Protein AF-A0AB35Y390-F1 (afdb_monomer_lite)

Organism: NCBI:txid3030638

Secondary structure (DSSP, 8-state):
-HHHHHHHHHHHHHHHHHHHHHHHHHHHHHHHHHHHHHHHHHHHHTTSS-HHHHHHHHHHHHHHHHHHHHHHHHHHHHHHHT-

Structure (mmCIF, N/CA/C/O backbone):
data_AF-A0AB35Y390-F1
#
_entry.id   AF-A0AB35Y390-F1
#
loop_
_atom_site.group_PDB
_atom_site.id
_atom_site.type_symbol
_atom_site.label_atom_id
_atom_site.label_alt_id
_atom_site.label_comp_id
_atom_site.label_asym_id
_atom_site.label_entity_id
_atom_site.label_seq_id
_atom_site.pdbx_PDB_ins_code
_atom_site.Cartn_x
_atom_site.Cartn_y
_atom_site.Cartn_z
_atom_site.occupancy
_atom_site.B_iso_or_equiv
_atom_site.auth_seq_id
_atom_site.auth_comp_id
_atom_site.auth_asym_id
_atom_site.auth_atom_id
_atom_site.pdbx_PDB_model_num
ATOM 1 N N . MET A 1 1 ? 27.921 -8.375 -35.915 1.00 62.25 1 MET A N 1
ATOM 2 C CA . MET A 1 1 ? 26.661 -7.600 -36.020 1.00 62.25 1 MET A CA 1
ATOM 3 C C . MET A 1 1 ? 25.414 -8.401 -35.623 1.00 62.25 1 MET A C 1
ATOM 5 O O . MET A 1 1 ? 24.845 -8.079 -34.590 1.00 62.25 1 MET A O 1
ATOM 9 N N . LYS A 1 2 ? 25.020 -9.483 -36.324 1.00 70.94 2 LYS A N 1
ATOM 10 C CA . LYS A 1 2 ? 23.776 -10.246 -36.021 1.00 70.94 2 LYS A CA 1
ATOM 11 C C . LYS A 1 2 ? 23.648 -10.773 -34.574 1.00 70.94 2 LYS A C 1
ATOM 13 O O . LYS A 1 2 ? 22.572 -10.697 -33.995 1.00 70.94 2 LYS A O 1
ATOM 18 N N . LYS A 1 3 ? 24.740 -11.258 -33.964 1.00 75.00 3 LYS A N 1
ATOM 19 C CA . LYS A 1 3 ? 24.735 -11.787 -32.581 1.00 75.00 3 LYS A CA 1
ATOM 20 C C . LYS A 1 3 ? 24.501 -10.701 -31.519 1.00 75.00 3 LYS A C 1
ATOM 22 O O . LYS A 1 3 ? 23.785 -10.940 -30.556 1.00 75.00 3 LYS A O 1
ATOM 27 N N . ILE A 1 4 ? 25.071 -9.512 -31.731 1.00 77.69 4 ILE A N 1
ATOM 28 C CA . ILE A 1 4 ? 24.940 -8.362 -30.821 1.00 77.69 4 ILE A CA 1
ATOM 29 C C . ILE A 1 4 ? 23.505 -7.829 -30.859 1.00 77.69 4 ILE A C 1
ATOM 31 O O . ILE A 1 4 ? 22.895 -7.654 -29.811 1.00 77.69 4 ILE A O 1
ATOM 35 N N . ALA A 1 5 ? 22.931 -7.677 -32.056 1.00 75.38 5 ALA A N 1
ATOM 36 C CA . ALA A 1 5 ? 21.549 -7.230 -32.223 1.00 75.38 5 ALA A CA 1
ATOM 37 C C . ALA A 1 5 ? 20.540 -8.184 -31.555 1.00 75.38 5 ALA A C 1
ATOM 39 O O . ALA A 1 5 ? 19.634 -7.737 -30.857 1.00 75.38 5 ALA A O 1
ATOM 40 N N . ASN A 1 6 ? 20.737 -9.500 -31.699 1.00 80.81 6 ASN A N 1
ATOM 41 C CA . ASN A 1 6 ? 19.865 -10.490 -31.067 1.00 80.81 6 ASN A CA 1
ATOM 42 C C . ASN A 1 6 ? 19.970 -10.456 -29.530 1.00 80.81 6 ASN A C 1
ATOM 44 O O . ASN A 1 6 ? 18.964 -10.525 -28.830 1.00 80.81 6 ASN A O 1
ATOM 48 N N . GLN A 1 7 ? 21.182 -10.292 -28.990 1.00 79.56 7 GLN A N 1
ATOM 49 C CA . GLN A 1 7 ? 21.392 -10.183 -27.545 1.00 79.56 7 GLN A CA 1
ATOM 50 C C . GLN A 1 7 ? 20.798 -8.891 -26.960 1.00 79.56 7 GLN A C 1
ATOM 52 O O . GLN A 1 7 ? 20.220 -8.933 -25.875 1.00 79.56 7 GLN A O 1
ATOM 57 N N . MET A 1 8 ? 20.891 -7.766 -27.678 1.00 78.75 8 MET A N 1
ATOM 58 C CA . MET A 1 8 ? 20.237 -6.512 -27.285 1.00 78.75 8 MET A CA 1
ATOM 59 C C . MET A 1 8 ? 18.711 -6.652 -27.283 1.00 78.75 8 MET A C 1
ATOM 61 O O . MET A 1 8 ? 18.072 -6.273 -26.307 1.00 78.75 8 MET A O 1
ATOM 65 N N . HIS A 1 9 ? 18.129 -7.267 -28.317 1.00 73.94 9 HIS A N 1
ATOM 66 C CA . HIS A 1 9 ? 16.684 -7.495 -28.389 1.00 73.94 9 HIS A CA 1
ATOM 67 C C . HIS A 1 9 ? 16.170 -8.378 -27.238 1.00 73.94 9 HIS A C 1
ATOM 69 O O . HIS A 1 9 ? 15.144 -8.074 -26.627 1.00 73.94 9 HIS A O 1
ATOM 75 N N . LEU A 1 10 ? 16.902 -9.447 -26.897 1.00 79.81 10 LEU A N 1
ATOM 76 C CA . LEU A 1 10 ? 16.557 -10.317 -25.769 1.00 79.81 10 LEU A CA 1
ATOM 77 C C . LEU A 1 10 ? 16.583 -9.567 -24.432 1.00 79.81 10 LEU A C 1
ATOM 79 O O . LEU A 1 10 ? 15.639 -9.706 -23.654 1.00 79.81 10 LEU A O 1
ATOM 83 N N . ARG A 1 11 ? 17.602 -8.731 -24.187 1.00 77.25 11 ARG A N 1
ATOM 84 C CA . ARG A 1 11 ? 17.683 -7.899 -22.972 1.00 77.25 11 ARG A CA 1
ATOM 85 C C . ARG A 1 11 ? 16.493 -6.950 -22.853 1.00 77.25 11 ARG A C 1
ATOM 87 O O . ARG A 1 11 ? 15.754 -7.049 -21.885 1.00 77.25 11 ARG A O 1
ATOM 94 N N . VAL A 1 12 ? 16.208 -6.170 -23.897 1.00 77.31 12 VAL A N 1
ATOM 95 C CA . VAL A 1 12 ? 15.063 -5.239 -23.916 1.00 77.31 12 VAL A CA 1
ATOM 96 C C . VAL A 1 12 ? 13.729 -5.968 -23.704 1.00 77.31 12 VAL A C 1
ATOM 98 O O . VAL A 1 12 ? 12.828 -5.472 -23.033 1.00 77.31 12 VAL A O 1
ATOM 101 N N . SER A 1 13 ? 13.563 -7.175 -24.255 1.00 74.88 13 SER A N 1
ATOM 102 C CA . SER A 1 13 ? 12.350 -7.971 -24.021 1.00 74.88 13 SER A CA 1
ATOM 103 C C . SER A 1 13 ? 12.224 -8.468 -22.573 1.00 74.88 13 SER A C 1
ATOM 105 O O . SER A 1 13 ? 11.126 -8.446 -22.014 1.00 74.88 13 SER A O 1
ATOM 107 N N . SER A 1 14 ? 13.341 -8.865 -21.956 1.00 82.44 14 SER A N 1
ATOM 108 C CA . SER A 1 14 ? 13.406 -9.295 -20.557 1.00 82.44 14 SER A CA 1
ATOM 109 C C . SER A 1 14 ? 13.127 -8.137 -19.600 1.00 82.44 14 SER A C 1
ATOM 111 O O . SER A 1 14 ? 12.327 -8.292 -18.677 1.00 82.44 14 SER A O 1
ATOM 113 N N . ASP A 1 15 ? 13.716 -6.970 -19.859 1.00 84.62 15 ASP A N 1
ATOM 114 C CA . ASP A 1 15 ? 13.568 -5.774 -19.026 1.00 84.62 15 ASP A CA 1
ATOM 115 C C . ASP A 1 15 ? 12.118 -5.273 -19.045 1.00 84.62 15 ASP A C 1
ATOM 117 O O . ASP A 1 15 ? 11.534 -5.017 -17.990 1.00 84.62 15 ASP A O 1
ATOM 121 N N . ARG A 1 16 ? 11.467 -5.272 -20.217 1.00 84.25 16 ARG A N 1
ATOM 122 C CA . ARG A 1 16 ? 10.030 -4.962 -20.338 1.00 84.25 16 ARG A CA 1
ATOM 123 C C . ARG A 1 16 ? 9.139 -5.974 -19.625 1.00 84.25 16 ARG A C 1
ATOM 125 O O . ARG A 1 16 ? 8.121 -5.608 -19.037 1.00 84.25 16 ARG A O 1
ATOM 132 N N . ALA A 1 17 ? 9.489 -7.259 -19.680 1.00 88.94 17 ALA A N 1
ATOM 133 C CA . ALA A 1 17 ? 8.742 -8.290 -18.967 1.00 88.94 17 ALA A CA 1
ATOM 134 C C . ALA A 1 17 ? 8.868 -8.125 -17.445 1.00 88.94 17 ALA A C 1
ATOM 136 O O . ALA A 1 17 ? 7.888 -8.348 -16.734 1.00 88.94 17 ALA A O 1
ATOM 137 N N . GLN A 1 18 ? 10.042 -7.717 -16.955 1.00 89.56 18 GLN A N 1
ATOM 138 C CA . GLN A 1 18 ? 10.263 -7.404 -15.546 1.00 89.56 18 GLN A CA 1
ATOM 139 C C . GLN A 1 18 ? 9.445 -6.182 -15.112 1.00 89.56 18 GLN A C 1
A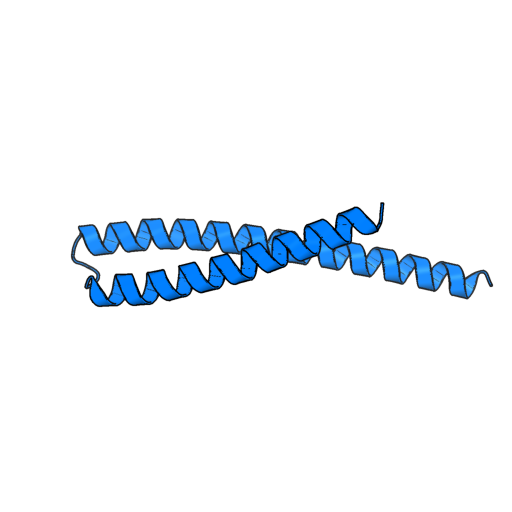TOM 141 O O . GLN A 1 18 ? 8.654 -6.306 -14.182 1.00 89.56 18 GLN A O 1
ATOM 146 N N . HIS A 1 19 ? 9.501 -5.075 -15.861 1.00 89.88 19 HIS A N 1
ATOM 147 C CA . HIS A 1 19 ? 8.706 -3.871 -15.577 1.00 89.88 19 HIS A CA 1
ATOM 148 C C . HIS A 1 19 ? 7.206 -4.166 -15.473 1.00 89.88 19 HIS A C 1
ATOM 150 O O . HIS A 1 19 ? 6.542 -3.742 -14.530 1.00 89.88 19 HIS A O 1
ATOM 156 N N . LYS A 1 20 ? 6.654 -4.958 -16.402 1.00 91.00 20 LYS A N 1
ATOM 157 C CA . LYS A 1 20 ? 5.236 -5.354 -16.353 1.00 91.00 20 LYS A CA 1
ATOM 158 C C . LYS A 1 20 ? 4.890 -6.173 -15.107 1.00 91.00 20 LYS A C 1
ATOM 160 O O . LYS A 1 20 ? 3.789 -6.025 -14.574 1.00 91.00 20 LYS A O 1
ATOM 165 N N . ARG A 1 21 ? 5.794 -7.051 -14.654 1.00 94.00 21 ARG A N 1
ATOM 166 C CA . ARG A 1 21 ? 5.599 -7.829 -13.421 1.00 94.00 21 ARG A CA 1
ATOM 167 C C . ARG A 1 21 ? 5.622 -6.924 -12.195 1.00 94.00 21 ARG A C 1
ATOM 169 O O . ARG A 1 21 ? 4.707 -7.023 -11.383 1.00 94.00 21 ARG A O 1
ATOM 176 N N . ASP A 1 22 ? 6.598 -6.028 -12.105 1.00 93.31 22 ASP A N 1
ATOM 177 C CA . ASP A 1 22 ? 6.754 -5.124 -10.962 1.00 93.31 22 ASP A CA 1
ATOM 178 C C . ASP A 1 22 ? 5.576 -4.149 -10.861 1.00 93.31 22 ASP A C 1
ATOM 180 O O . ASP A 1 22 ? 5.009 -3.973 -9.783 1.00 93.31 22 ASP A O 1
ATOM 184 N N . LEU A 1 23 ? 5.110 -3.613 -11.994 1.00 94.81 23 LEU A N 1
ATOM 185 C CA . LEU A 1 23 ? 3.902 -2.789 -12.065 1.00 94.81 23 LEU A CA 1
ATOM 186 C C . LEU A 1 23 ? 2.665 -3.544 -11.553 1.00 94.81 23 LEU A C 1
ATOM 188 O O . LEU A 1 23 ? 1.879 -3.003 -10.774 1.00 94.81 23 LEU A O 1
ATOM 192 N N . LYS A 1 24 ? 2.494 -4.810 -11.963 1.00 96.31 24 LYS A N 1
ATOM 193 C CA . LYS A 1 24 ? 1.385 -5.654 -11.493 1.00 96.31 24 LYS A CA 1
ATOM 194 C C . LYS A 1 24 ? 1.469 -5.903 -9.986 1.00 96.31 24 LYS A C 1
ATOM 196 O O . LYS A 1 24 ? 0.442 -5.855 -9.318 1.00 96.31 24 LYS A O 1
ATOM 201 N N . GLN A 1 25 ? 2.664 -6.167 -9.461 1.00 97.44 25 GLN A N 1
ATOM 202 C CA . GLN A 1 25 ? 2.871 -6.395 -8.030 1.00 97.44 25 GLN A CA 1
ATOM 203 C C . GLN A 1 25 ? 2.573 -5.142 -7.204 1.00 97.44 25 GLN A C 1
ATOM 205 O O . GLN A 1 25 ? 1.873 -5.250 -6.204 1.00 97.44 25 GLN A O 1
ATOM 210 N N . CYS A 1 26 ? 3.015 -3.960 -7.646 1.00 97.81 26 CYS A N 1
ATOM 211 C CA . CYS A 1 26 ? 2.707 -2.707 -6.949 1.00 97.81 26 CYS A CA 1
ATOM 212 C C . CYS A 1 26 ? 1.192 -2.468 -6.885 1.00 97.81 26 CYS A C 1
ATOM 214 O O . CYS A 1 26 ? 0.655 -2.194 -5.816 1.00 97.81 26 CYS A O 1
ATOM 216 N N . LYS A 1 27 ? 0.480 -2.657 -8.006 1.00 97.31 27 LYS A N 1
ATOM 217 C CA . LYS A 1 27 ? -0.986 -2.512 -8.056 1.00 97.31 27 LYS A CA 1
ATOM 218 C C . LYS A 1 27 ? -1.706 -3.522 -7.161 1.00 97.31 27 LYS A C 1
ATOM 220 O O . LYS A 1 27 ? -2.654 -3.156 -6.476 1.00 97.31 27 LYS A O 1
ATOM 225 N N . ALA A 1 28 ? -1.249 -4.776 -7.145 1.00 98.31 28 ALA A N 1
ATOM 226 C CA . ALA A 1 28 ? -1.802 -5.799 -6.260 1.00 98.31 28 ALA A CA 1
ATOM 227 C C . ALA A 1 28 ? -1.591 -5.440 -4.784 1.00 98.31 28 ALA A C 1
ATOM 229 O O . ALA A 1 28 ? -2.520 -5.546 -3.992 1.00 98.31 28 ALA A O 1
ATOM 230 N N . ARG A 1 29 ? -0.402 -4.940 -4.431 1.00 98.25 29 ARG A N 1
ATOM 231 C CA . ARG A 1 29 ? -0.088 -4.542 -3.060 1.00 98.25 29 ARG A CA 1
ATOM 232 C C . ARG A 1 29 ? -0.934 -3.362 -2.580 1.00 98.25 29 ARG A C 1
ATOM 234 O O . ARG A 1 29 ? -1.392 -3.383 -1.446 1.00 98.25 29 ARG A O 1
ATOM 241 N N . ILE A 1 30 ? -1.194 -2.373 -3.438 1.00 98.25 30 ILE A N 1
ATOM 242 C CA . ILE A 1 30 ? -2.118 -1.274 -3.113 1.00 98.25 30 ILE A CA 1
ATOM 243 C C . ILE A 1 30 ? -3.519 -1.817 -2.808 1.00 98.25 30 ILE A C 1
ATOM 245 O O . ILE A 1 30 ? -4.102 -1.430 -1.802 1.00 98.25 30 ILE A O 1
ATOM 249 N N . ALA A 1 31 ? -4.030 -2.751 -3.617 1.00 98.19 31 ALA A N 1
ATOM 250 C CA . ALA A 1 31 ? -5.335 -3.367 -3.369 1.00 98.19 31 ALA A CA 1
ATOM 251 C C . ALA A 1 31 ? -5.370 -4.167 -2.051 1.00 98.19 31 ALA A C 1
ATOM 253 O O . ALA A 1 31 ? -6.341 -4.084 -1.308 1.00 98.19 31 ALA A O 1
ATOM 254 N N . GLU A 1 32 ? -4.296 -4.889 -1.717 1.00 98.50 32 GLU A N 1
ATOM 255 C CA . GLU A 1 32 ? -4.179 -5.556 -0.413 1.00 98.50 32 GLU A CA 1
ATOM 256 C C . GLU A 1 32 ? -4.210 -4.561 0.754 1.00 98.50 32 GLU A C 1
ATOM 258 O O . GLU A 1 32 ? -4.774 -4.866 1.804 1.00 98.50 32 GLU A O 1
ATOM 263 N N . ILE A 1 33 ? -3.596 -3.384 0.595 1.00 98.38 33 ILE A N 1
ATOM 264 C CA . ILE A 1 33 ? -3.614 -2.334 1.618 1.00 98.38 33 ILE A CA 1
ATOM 265 C C . ILE A 1 33 ? -5.040 -1.803 1.832 1.00 98.38 33 ILE A C 1
ATOM 267 O O . ILE A 1 33 ? -5.450 -1.647 2.980 1.00 98.38 33 ILE A O 1
ATOM 271 N N . GLU A 1 34 ? -5.828 -1.618 0.770 1.00 97.75 34 GLU A N 1
ATOM 272 C CA . GLU A 1 34 ? -7.249 -1.239 0.881 1.00 97.75 34 GLU A CA 1
ATOM 273 C C . GLU A 1 34 ? -8.067 -2.278 1.669 1.00 97.75 34 GLU A C 1
ATOM 275 O O . GLU A 1 34 ? -8.839 -1.937 2.570 1.00 97.75 34 GLU A O 1
ATOM 280 N N . ASP A 1 35 ? -7.844 -3.569 1.404 1.00 98.19 35 ASP A N 1
ATOM 281 C CA . ASP A 1 35 ? -8.493 -4.650 2.156 1.00 98.19 35 ASP A CA 1
ATOM 282 C C . ASP A 1 35 ? -8.074 -4.659 3.637 1.00 98.19 35 ASP A C 1
ATOM 284 O O . ASP A 1 35 ? -8.865 -5.004 4.523 1.00 98.19 35 ASP A O 1
ATOM 288 N N . LEU A 1 36 ? -6.816 -4.309 3.928 1.00 97.94 36 LEU A N 1
ATOM 289 C CA . LEU A 1 36 ? -6.312 -4.186 5.296 1.00 97.94 36 LEU A CA 1
ATOM 290 C C . LEU A 1 36 ? -6.938 -2.988 6.013 1.00 97.94 36 LEU A C 1
ATOM 292 O O . LEU A 1 36 ? -7.292 -3.116 7.185 1.00 97.94 36 LEU A O 1
ATOM 296 N N . TYR A 1 37 ? -7.152 -1.870 5.319 1.00 97.19 37 TYR A N 1
ATOM 297 C CA . TYR A 1 37 ? -7.867 -0.718 5.861 1.00 97.19 37 TYR A CA 1
ATOM 298 C C . TYR A 1 37 ? -9.294 -1.058 6.267 1.00 97.19 37 TYR A C 1
ATOM 300 O O . TYR A 1 37 ? -9.696 -0.757 7.392 1.00 97.19 37 TYR A O 1
ATOM 308 N N . ALA A 1 38 ? -10.043 -1.736 5.395 1.00 97.50 38 ALA A N 1
ATOM 309 C CA . ALA A 1 38 ? -11.408 -2.154 5.701 1.00 97.50 38 ALA A CA 1
ATOM 310 C C . ALA A 1 38 ? -11.474 -2.988 6.996 1.00 97.50 38 ALA A C 1
ATOM 312 O O . ALA A 1 38 ? -12.304 -2.721 7.867 1.00 97.50 38 ALA A O 1
ATOM 313 N N . LYS A 1 39 ? -10.542 -3.936 7.168 1.00 97.44 39 LYS A N 1
ATOM 314 C CA . LYS A 1 39 ? -10.434 -4.763 8.385 1.00 97.44 39 LYS A CA 1
ATOM 315 C C . LYS A 1 39 ? -10.048 -3.946 9.615 1.00 97.44 39 LYS A C 1
ATOM 317 O O . LYS A 1 39 ? -10.629 -4.130 10.679 1.00 97.44 39 LYS A O 1
ATOM 322 N N . LEU A 1 40 ? -9.094 -3.025 9.476 1.00 96.56 40 LEU A N 1
ATOM 323 C CA . LEU A 1 40 ? -8.677 -2.147 10.568 1.00 96.56 40 LEU A CA 1
ATOM 324 C C . LEU A 1 40 ? -9.840 -1.288 11.083 1.00 96.56 40 LEU A C 1
ATOM 326 O O . LEU A 1 40 ? -10.026 -1.186 12.295 1.00 96.56 40 LEU A O 1
ATOM 330 N N . TYR A 1 41 ? -10.643 -0.710 10.185 1.00 9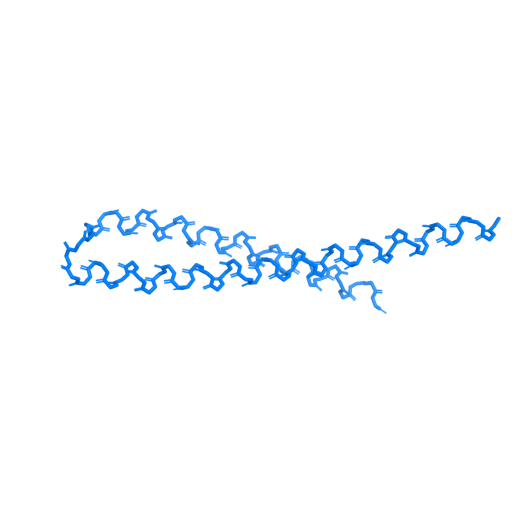6.62 41 TYR A N 1
ATOM 331 C CA . TYR A 1 41 ? -11.838 0.046 10.568 1.00 96.62 41 TYR A CA 1
ATOM 332 C C . TYR A 1 41 ? -12.884 -0.833 11.259 1.00 96.62 41 TYR A C 1
ATOM 334 O O . TYR A 1 41 ? -13.473 -0.417 12.260 1.00 96.62 41 TYR A O 1
ATOM 342 N N . GLU A 1 42 ? -13.094 -2.056 10.769 1.00 97.69 42 GLU A N 1
ATOM 343 C CA . GLU A 1 42 ? -13.994 -3.025 11.394 1.00 97.69 42 GLU A CA 1
ATOM 344 C C . GLU A 1 42 ? -13.556 -3.345 12.834 1.00 97.69 42 GLU A C 1
ATOM 346 O O . GLU A 1 42 ? -14.365 -3.247 13.761 1.00 97.69 42 GLU A O 1
ATOM 351 N N . ASP A 1 43 ? -12.275 -3.641 13.049 1.00 97.44 43 ASP A N 1
ATOM 352 C CA . ASP A 1 43 ? -11.729 -3.965 14.370 1.00 97.44 43 ASP A CA 1
ATOM 353 C C . ASP A 1 43 ? -11.795 -2.783 15.349 1.00 97.44 43 ASP A C 1
ATOM 355 O O . ASP A 1 43 ? -12.118 -2.977 16.526 1.00 97.44 43 ASP A O 1
ATOM 359 N N . VAL A 1 44 ? -11.543 -1.555 14.879 1.00 96.81 44 VAL A N 1
ATOM 360 C CA . VAL A 1 44 ? -11.719 -0.338 15.693 1.00 96.81 44 VAL A CA 1
ATOM 361 C C . VAL A 1 44 ? -13.183 -0.149 16.073 1.00 96.81 44 VAL A C 1
ATOM 363 O O . VAL A 1 44 ? -13.480 0.075 17.245 1.00 96.81 44 VAL A O 1
ATOM 366 N N . SER A 1 45 ? -14.110 -0.301 15.121 1.00 96.44 45 SER A N 1
ATOM 367 C CA . SER A 1 45 ? -15.549 -0.133 15.376 1.00 96.44 45 SER A CA 1
ATOM 368 C C . SER A 1 45 ? -16.099 -1.139 16.397 1.00 96.44 45 SER A C 1
ATOM 370 O O . SER A 1 45 ? -17.010 -0.819 17.159 1.00 96.44 45 SER A O 1
ATOM 372 N N . LYS A 1 46 ? -15.510 -2.341 16.457 1.00 97.62 46 LYS A N 1
ATOM 373 C CA . LYS A 1 46 ? -15.837 -3.394 17.431 1.00 97.62 46 LYS A CA 1
ATOM 374 C C . LYS A 1 46 ? -15.104 -3.238 18.769 1.00 97.62 46 LYS A C 1
ATOM 376 O O . LYS A 1 46 ? -15.320 -4.044 19.671 1.00 97.62 46 LYS A O 1
ATOM 381 N N . GLY A 1 47 ? -14.214 -2.252 18.900 1.00 96.38 47 GLY A N 1
ATOM 382 C CA . GLY A 1 47 ? -13.367 -2.061 20.081 1.00 96.38 47 GLY A CA 1
ATOM 383 C C . GLY A 1 47 ? -12.292 -3.139 20.264 1.00 96.38 47 GLY A C 1
ATOM 384 O O . GLY A 1 47 ? -11.718 -3.253 21.346 1.00 96.38 47 GLY A O 1
ATOM 385 N N . LEU A 1 48 ? -12.010 -3.933 19.227 1.00 97.31 48 LEU A N 1
ATOM 386 C CA . LEU A 1 48 ? -10.991 -4.990 19.241 1.00 97.31 48 LEU A CA 1
ATOM 387 C C . LEU A 1 48 ? -9.579 -4.428 19.046 1.00 97.31 48 LEU A C 1
ATOM 389 O O . LEU A 1 48 ? -8.596 -5.055 19.448 1.00 97.31 48 LEU A O 1
ATOM 393 N N . LEU A 1 49 ? -9.476 -3.230 18.465 1.00 96.56 49 LEU A N 1
ATOM 394 C CA . LEU A 1 49 ? -8.221 -2.526 18.248 1.00 96.56 49 LEU A CA 1
ATOM 395 C C . LEU A 1 49 ? -8.264 -1.129 18.887 1.00 96.56 49 LEU A C 1
ATOM 397 O O . LEU A 1 49 ? -9.147 -0.336 18.562 1.00 96.56 49 LEU A O 1
ATOM 401 N N . PRO A 1 50 ? -7.297 -0.774 19.757 1.00 97.06 50 PRO A N 1
ATOM 402 C CA . PRO A 1 50 ? -7.184 0.589 20.263 1.00 97.06 50 PRO A CA 1
ATOM 403 C C . PRO A 1 50 ? -6.917 1.583 19.131 1.00 97.06 50 PRO A C 1
ATOM 405 O O . PRO A 1 50 ? -6.031 1.355 18.305 1.00 97.06 50 PRO A O 1
ATOM 408 N N . GLU A 1 51 ? -7.581 2.736 19.162 1.00 95.12 51 GLU A N 1
ATOM 409 C CA . GLU A 1 51 ? -7.470 3.774 18.127 1.00 95.12 51 GLU A CA 1
ATOM 410 C C . GLU A 1 51 ? -6.025 4.243 17.890 1.00 95.12 51 GLU A C 1
ATOM 412 O O . GLU A 1 51 ? -5.581 4.387 16.755 1.00 95.12 51 GLU A O 1
ATOM 417 N N . LYS A 1 52 ? -5.212 4.347 18.951 1.00 96.75 52 LYS A N 1
ATOM 418 C CA . LYS A 1 52 ? -3.779 4.661 18.813 1.00 96.75 52 LYS A CA 1
ATOM 419 C C . LYS A 1 52 ? -3.022 3.635 17.955 1.00 96.75 52 LYS A C 1
ATOM 421 O O . LYS A 1 52 ? -2.076 3.994 17.257 1.00 96.75 52 LYS A O 1
ATOM 426 N N . ARG A 1 53 ? -3.388 2.350 18.035 1.00 96.56 53 ARG A N 1
ATOM 427 C CA . ARG A 1 53 ? -2.768 1.297 17.216 1.00 96.56 53 ARG A CA 1
ATOM 428 C C . ARG A 1 53 ? -3.283 1.323 15.784 1.00 96.56 53 ARG A C 1
ATOM 430 O O . ARG A 1 53 ? -2.483 1.082 14.888 1.00 96.56 53 ARG A O 1
ATOM 437 N N . PHE A 1 54 ? -4.561 1.643 15.587 1.00 97.25 54 PHE A N 1
ATOM 438 C CA . PHE A 1 54 ? -5.115 1.903 14.262 1.00 97.25 54 PHE A CA 1
ATOM 439 C C . PHE A 1 54 ? -4.342 3.013 13.556 1.00 97.25 54 PHE A C 1
ATOM 441 O O . PHE A 1 54 ? -3.790 2.753 12.496 1.00 97.25 54 PHE A O 1
ATOM 448 N N . GLN A 1 55 ? -4.198 4.186 14.185 1.00 97.31 55 GLN A N 1
ATOM 449 C CA . GLN A 1 55 ? -3.507 5.324 13.572 1.00 97.31 55 GLN A CA 1
ATOM 450 C C . GLN A 1 55 ? -2.073 4.964 13.174 1.00 97.31 55 GLN A C 1
ATOM 452 O O . GLN A 1 55 ? -1.650 5.222 12.058 1.00 97.31 55 GLN A O 1
ATOM 457 N N . MET A 1 56 ? -1.342 4.269 14.051 1.00 97.94 56 MET A N 1
ATOM 458 C CA . MET 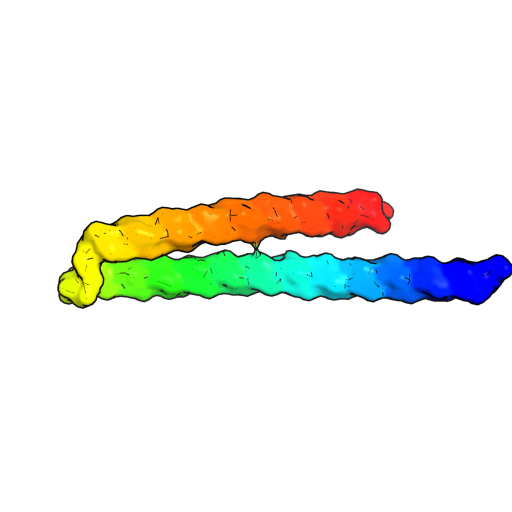A 1 56 ? 0.020 3.825 13.745 1.00 97.94 56 MET A CA 1
ATOM 459 C C . MET A 1 56 ? 0.087 2.864 12.542 1.00 97.94 56 MET A C 1
ATOM 461 O O . MET A 1 56 ? 1.082 2.871 11.818 1.00 97.94 56 MET A O 1
ATOM 465 N N . LEU A 1 57 ? -0.900 1.979 12.368 1.00 97.94 57 LEU A N 1
ATOM 466 C CA . LEU A 1 57 ? -0.947 1.057 11.228 1.00 97.94 57 LEU A CA 1
ATOM 467 C C . LEU A 1 57 ? -1.400 1.772 9.951 1.00 97.94 57 LEU A C 1
ATOM 469 O O . LEU A 1 57 ? -0.788 1.546 8.912 1.00 97.94 57 LEU A O 1
ATOM 473 N N . ALA A 1 58 ? -2.386 2.663 10.056 1.00 97.31 58 ALA A N 1
ATOM 474 C CA . ALA A 1 58 ? -2.826 3.536 8.976 1.00 97.31 58 ALA A CA 1
ATOM 475 C C . ALA A 1 58 ? -1.655 4.370 8.433 1.00 97.31 58 ALA A C 1
ATOM 477 O O . ALA A 1 58 ? -1.286 4.222 7.278 1.00 97.31 58 ALA A O 1
ATOM 478 N N . ASP A 1 59 ? -0.928 5.093 9.290 1.00 98.25 59 ASP A N 1
ATOM 479 C CA . ASP A 1 59 ? 0.214 5.917 8.865 1.00 98.25 59 ASP A CA 1
ATOM 480 C C . ASP A 1 59 ? 1.281 5.112 8.090 1.00 98.25 59 ASP A C 1
ATOM 482 O O . ASP A 1 59 ? 1.949 5.624 7.187 1.00 98.25 59 ASP A O 1
ATOM 486 N N . ARG A 1 60 ? 1.473 3.831 8.440 1.00 98.12 60 ARG A N 1
ATOM 487 C CA . ARG A 1 60 ? 2.401 2.937 7.727 1.00 98.12 60 ARG A CA 1
ATOM 488 C C . ARG A 1 60 ? 1.872 2.551 6.353 1.00 98.12 60 ARG A C 1
ATOM 490 O O . ARG A 1 60 ? 2.654 2.524 5.407 1.00 98.12 60 ARG A O 1
ATOM 497 N N . TYR A 1 61 ? 0.587 2.230 6.265 1.00 98.31 61 TYR A N 1
ATOM 498 C CA . TYR A 1 61 ? -0.062 1.865 5.014 1.00 98.31 61 TYR A CA 1
ATOM 499 C C . TYR A 1 61 ? -0.190 3.052 4.062 1.00 98.31 61 TYR A C 1
ATOM 501 O O . TYR A 1 61 ? 0.105 2.884 2.883 1.00 98.31 61 TYR A O 1
ATOM 509 N N . ASP A 1 62 ? -0.490 4.249 4.569 1.00 98.19 62 ASP A N 1
ATOM 510 C CA . ASP A 1 62 ? -0.483 5.490 3.786 1.00 98.19 62 ASP A CA 1
ATOM 511 C C . ASP A 1 62 ? 0.894 5.751 3.176 1.00 98.19 62 ASP A C 1
ATOM 513 O O . ASP A 1 62 ? 1.025 6.031 1.982 1.00 98.19 62 ASP A O 1
ATOM 517 N N . LYS A 1 63 ? 1.951 5.601 3.983 1.00 98.50 63 LYS A N 1
ATOM 518 C CA . LYS A 1 63 ? 3.321 5.752 3.497 1.00 98.50 63 LYS A CA 1
ATOM 519 C C . LYS A 1 63 ? 3.666 4.710 2.430 1.00 98.50 63 LYS A C 1
ATOM 521 O O . LYS A 1 63 ? 4.226 5.065 1.396 1.00 98.50 63 LYS A O 1
ATOM 526 N N . GLU A 1 64 ? 3.336 3.440 2.667 1.00 98.25 64 GLU A N 1
ATOM 527 C CA . GLU A 1 64 ? 3.587 2.363 1.702 1.00 98.25 64 GLU A CA 1
ATOM 528 C C . GLU A 1 64 ? 2.818 2.599 0.389 1.00 98.25 64 GLU A C 1
ATOM 530 O O . GLU A 1 64 ? 3.391 2.464 -0.692 1.00 98.25 64 GLU A O 1
ATOM 535 N N . GLN A 1 65 ? 1.549 3.013 0.453 1.00 98.31 65 GLN A N 1
ATOM 536 C CA . GLN A 1 65 ? 0.761 3.357 -0.733 1.00 98.31 65 GLN A CA 1
ATOM 537 C C . GLN A 1 65 ? 1.349 4.530 -1.514 1.00 98.31 65 GLN A C 1
ATOM 539 O O . GLN A 1 65 ? 1.381 4.465 -2.745 1.00 98.31 65 GLN A O 1
ATOM 544 N N . ALA A 1 66 ? 1.827 5.577 -0.836 1.00 98.25 66 ALA A N 1
ATOM 545 C CA . ALA A 1 66 ? 2.461 6.715 -1.496 1.00 98.25 66 ALA A CA 1
ATOM 546 C C . ALA A 1 66 ? 3.713 6.278 -2.276 1.00 98.25 66 ALA A C 1
ATOM 548 O O . ALA A 1 66 ? 3.817 6.540 -3.474 1.00 98.25 66 ALA A O 1
ATOM 549 N N . GLU A 1 67 ? 4.606 5.517 -1.635 1.00 98.12 67 GLU A N 1
ATOM 550 C CA . GLU A 1 67 ? 5.822 4.987 -2.268 1.00 98.12 67 GLU A CA 1
ATOM 551 C C . GLU A 1 67 ? 5.497 4.069 -3.464 1.00 98.12 67 GLU A C 1
ATOM 553 O O . GLU A 1 67 ? 6.128 4.149 -4.522 1.00 98.12 67 GLU A O 1
ATOM 558 N N . LEU A 1 68 ? 4.485 3.204 -3.333 1.00 98.12 68 LEU A N 1
ATOM 559 C CA . LEU A 1 68 ? 4.041 2.327 -4.421 1.00 98.12 68 LEU A CA 1
ATOM 560 C C . LEU A 1 68 ? 3.408 3.104 -5.577 1.00 98.12 68 LEU A C 1
ATOM 562 O O . LEU A 1 68 ? 3.604 2.732 -6.734 1.00 98.12 68 LEU A O 1
ATOM 566 N N . THR A 1 69 ? 2.669 4.172 -5.282 1.00 97.44 69 THR A N 1
ATOM 567 C CA . THR A 1 69 ? 2.038 5.027 -6.293 1.00 97.44 69 THR A CA 1
ATOM 568 C C . THR A 1 69 ? 3.096 5.759 -7.111 1.00 97.44 69 THR A C 1
ATOM 570 O O . THR A 1 69 ? 3.070 5.676 -8.338 1.00 97.44 69 THR A O 1
ATOM 573 N N . GLU A 1 70 ? 4.093 6.366 -6.461 1.00 97.06 70 GLU A N 1
ATOM 574 C CA . GLU A 1 70 ? 5.229 6.995 -7.152 1.00 97.06 70 GLU A CA 1
ATOM 575 C C . GLU A 1 70 ? 5.965 5.993 -8.056 1.00 97.06 70 GLU A C 1
ATOM 577 O O . GLU A 1 70 ? 6.280 6.281 -9.214 1.00 97.06 70 GLU A O 1
ATOM 582 N N . LYS A 1 71 ? 6.181 4.770 -7.558 1.00 95.25 71 LYS A N 1
ATOM 583 C CA . LYS A 1 71 ? 6.830 3.695 -8.316 1.00 95.25 71 LYS A CA 1
ATOM 584 C C . LYS A 1 71 ? 6.010 3.250 -9.532 1.00 95.25 71 LYS A C 1
ATOM 586 O O . LYS A 1 71 ? 6.571 2.996 -10.598 1.00 95.25 71 LYS A O 1
ATOM 591 N N . ILE A 1 72 ? 4.685 3.173 -9.401 1.00 95.69 72 ILE A N 1
ATOM 592 C CA . ILE A 1 72 ? 3.769 2.892 -10.517 1.00 95.69 72 ILE A CA 1
ATOM 593 C C . ILE A 1 72 ? 3.865 3.994 -11.570 1.00 95.69 72 ILE A C 1
ATOM 595 O O . ILE A 1 72 ? 4.025 3.686 -12.750 1.00 95.69 7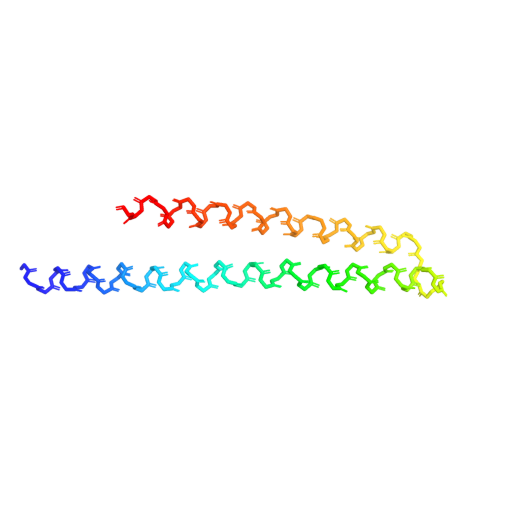2 ILE A O 1
ATOM 599 N N . GLU A 1 73 ? 3.808 5.262 -11.162 1.00 94.94 73 GLU A N 1
ATOM 600 C CA . GLU A 1 73 ? 3.913 6.396 -12.082 1.00 94.94 73 GLU A CA 1
ATOM 601 C C . GLU A 1 73 ? 5.241 6.396 -12.843 1.00 94.94 73 GLU A C 1
ATOM 603 O O . GLU A 1 73 ? 5.262 6.663 -14.051 1.00 94.94 73 GLU A O 1
ATOM 608 N N . GLN A 1 74 ? 6.338 6.061 -12.158 1.00 92.31 74 GLN A N 1
ATOM 609 C CA . GLN A 1 74 ? 7.648 5.895 -12.776 1.00 92.31 74 GLN A CA 1
ATOM 610 C C . GLN A 1 74 ? 7.622 4.788 -13.838 1.00 92.31 74 GLN A C 1
ATOM 612 O O . GLN A 1 74 ? 7.937 5.059 -14.998 1.00 92.31 74 GLN A O 1
ATOM 617 N N . TYR A 1 75 ? 7.185 3.577 -13.484 1.00 90.44 75 TYR A N 1
ATOM 618 C CA . TYR A 1 75 ? 7.134 2.451 -14.422 1.00 90.44 75 TYR A CA 1
ATOM 619 C C . TYR A 1 75 ? 6.216 2.703 -15.615 1.00 90.44 75 TYR A C 1
ATOM 621 O O . TYR A 1 75 ? 6.516 2.299 -16.739 1.00 90.44 75 TYR A O 1
ATOM 629 N N . GLU A 1 76 ? 5.091 3.381 -15.403 1.00 89.94 76 GLU A N 1
ATOM 630 C CA . GLU A 1 76 ? 4.190 3.744 -16.490 1.00 89.94 76 GLU A CA 1
ATOM 631 C C . GLU A 1 76 ? 4.787 4.823 -17.400 1.00 89.9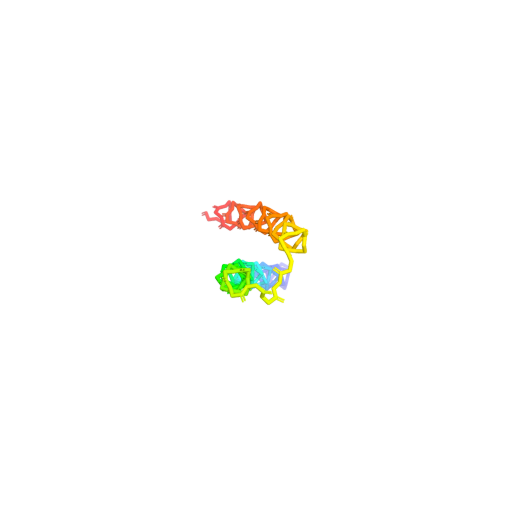4 76 GLU A C 1
ATOM 633 O O . GLU A 1 76 ? 4.543 4.811 -18.607 1.00 89.94 76 GLU A O 1
ATOM 638 N N . ARG A 1 77 ? 5.585 5.750 -16.858 1.00 89.19 77 ARG A N 1
ATOM 639 C CA . ARG A 1 77 ? 6.312 6.750 -17.652 1.00 89.19 77 ARG A CA 1
ATOM 640 C C . ARG A 1 77 ? 7.410 6.101 -18.489 1.00 89.19 77 ARG A C 1
ATOM 642 O O . ARG A 1 77 ? 7.487 6.381 -19.682 1.00 89.19 77 ARG A O 1
ATOM 649 N N . GLU A 1 78 ? 8.205 5.224 -17.886 1.00 83.38 78 GLU A N 1
ATOM 650 C CA . GLU A 1 78 ? 9.266 4.469 -18.561 1.00 83.38 78 GLU A CA 1
ATOM 651 C C . GLU A 1 78 ? 8.684 3.585 -19.672 1.00 83.38 78 GLU A C 1
ATOM 653 O O . GLU A 1 78 ? 9.127 3.659 -20.814 1.00 83.38 78 GLU A O 1
ATOM 658 N N . GLY A 1 79 ? 7.589 2.866 -19.399 1.00 78.06 79 GLY A N 1
ATOM 659 C CA . GLY A 1 79 ? 6.908 2.049 -20.406 1.00 78.06 79 GLY A CA 1
ATOM 660 C C . GLY A 1 79 ? 6.281 2.839 -21.565 1.00 78.06 79 GLY A C 1
ATOM 661 O O . GLY A 1 79 ? 6.104 2.281 -22.647 1.00 78.06 79 GLY A O 1
ATOM 662 N N . ARG A 1 80 ? 5.948 4.126 -21.372 1.00 67.44 80 ARG A N 1
ATOM 663 C CA . ARG A 1 80 ? 5.461 5.023 -22.440 1.00 67.44 80 ARG A CA 1
ATOM 664 C C . ARG A 1 80 ? 6.589 5.639 -23.267 1.00 67.44 80 ARG A C 1
ATOM 666 O O . ARG A 1 80 ? 6.372 5.908 -24.439 1.00 67.44 80 ARG A O 1
ATOM 673 N N . ALA A 1 81 ? 7.761 5.869 -22.675 1.00 60.91 81 ALA A N 1
ATOM 674 C CA . ALA A 1 81 ? 8.920 6.442 -23.367 1.00 60.91 81 ALA A CA 1
ATOM 675 C C . ALA A 1 81 ? 9.607 5.452 -24.332 1.00 60.91 81 ALA A C 1
ATOM 677 O O . ALA A 1 81 ? 10.406 5.862 -25.170 1.00 60.91 81 ALA A O 1
ATOM 678 N N . GLU A 1 82 ? 9.300 4.157 -24.215 1.00 55.44 82 GLU A N 1
ATOM 679 C CA . GLU A 1 82 ? 9.819 3.083 -25.074 1.00 55.44 82 GLU A CA 1
ATOM 680 C C . GLU A 1 82 ? 8.965 2.799 -26.331 1.00 55.44 82 GLU A C 1
ATOM 682 O O . GLU A 1 82 ? 9.309 1.898 -27.106 1.00 55.44 82 GLU A O 1
ATOM 687 N N . HIS A 1 83 ? 7.857 3.526 -26.524 1.00 44.91 83 HIS A N 1
ATOM 688 C CA . HIS A 1 83 ? 6.935 3.414 -27.663 1.00 44.91 83 HIS A CA 1
ATOM 689 C C . HIS A 1 83 ? 7.084 4.581 -28.640 1.00 44.91 83 HIS A C 1
ATOM 691 O O . HIS A 1 83 ? 6.977 4.307 -29.857 1.00 44.91 83 HIS A O 1
#

Radius of gyration: 19.6 Å; chains: 1; bounding box: 42×19×56 Å

Foldseek 3Di:
DVVVVVVVVVVV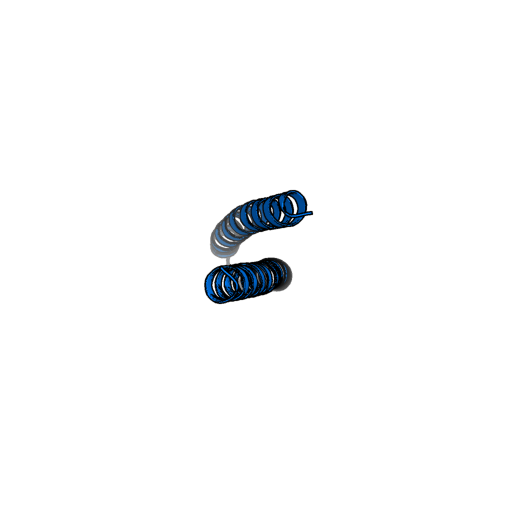VVVLVVLVVLLVVLVVVLVVLVVVLVVLVVCVVVVVDDVVVSVVSVVVSVVSNVVSVVSNVVSVVVVVVVD

pLDDT: mean 90.34, std 11.34, range [44.91, 98.5]

Sequence (83 aa):
MKKIANQMHLRVSSDRAQHKRDLKQCKARIAEIEDLYAKLYEDVSKGLLPEKRFQMLADRYDKEQAELTEKIEQYEREGRAEH

=== Feature glossary ===
A reading guide for the features in this record.

Start from the sequence.

  · This is the polypeptide sequence — one letter per residue, N-terminus first. Length ranges from a few dozen residues for small domains to over a thousand for large multi-domain proteins.

Fold it, and you get atomic coordinates and the backbone conformation that goes with them.

  · Structure coordinates are given as an mmCIF _atom_site loop: one row per atom with element, residue name, chain id, sequence number, and x/y/z position in Å. Only the four main-chain atoms per residue are included here; side chains are omitted to keep the record compact.

  · Backbone dihedral angles. Every residue except chain termini has a φ (preceding-C → N → Cα → C) and a ψ (N → Cα → C → next-N). They are reported in degrees following the IUPAC sign convention. Secondary structure is essentially a statement about which (φ, ψ) basin each residue occupies.

  · The SS8 string is DSSP's per-residue secondary-structure call. α-helix (H) means an i→i+4 H-bond ladder; β-strand (E) means the residue participates in a β-sheet; 3₁₀ (G) and π (I) are tighter and wider helices; T/S are turns/bends; '-' is loop.

  · SS3 is a coarse helix/strand/coil call (letters a/b/c) made by the P-SEA algorithm from inter-Cα distances and dihedrals. It is less detailed than DSSP but needs only Cα positions.

Summarize the fold with a handful of shape descriptors and a per-residue structural alphabet.

  · Radius of gyration (Rg) is the root-mean-square distance of Cα atoms from their centroid — a single number for overall size and compactness. A globular domain of N residues has Rg ≈ 2.2·N^0.38 Å; an extended or disordered chain has a much larger Rg. The Cα contact count is the number of residue pairs whose Cα atoms are within 8 Å and are more than four positions apart in sequence — a standard proxy for tertiary packing density. The bounding box is the smallest axis-aligned box enclosing all Cα atoms.

  · The Foldseek 3Di string encodes local tertiary geometry as a 20-letter alphabet — one character per residue — derived from the relative positions of nearby Cα atoms. Unlike the amino-acid sequence, 3Di is a direct function of the 3D structure, so two proteins with the same fold have similar 3Di strings even at low sequence identity.

  · Solvent-accessible surface area (SASA) is the area in Å² traced out by the centre of a 1.4 Å probe sphere (a water molecule) rolled over the protein's van der Waals surface (Shrake–Rupley / Lee–Richards construction). Buried residues have near-zero SASA; fully exposed residues can exceed 200 Å². The total SASA scales roughly with the number of surface residues.

Ask how reliable the model is.

  · pLDDT (predicted Local Distance Difference Test) is AlphaFold's per-residue confidence score, ranging from 0 to 100. Values above 90 indicate high confidence (typically well-packed cores); 70–90 is confident; 50–70 low confidence; below 50 usually means the region is disordered or the prediction is unreliable there. AlphaFold stores pLDDT in the mmCIF B-factor column.

  · B-factor (Debye–Waller factor) reflects atomic displacement in the crystal lattice. It is an experimental observable (units Å²), not a prediction; low values mean the atom is pinned down, high values mean it moves or is heterogeneous across the crystal.

  · Predicted Aligned Error (PAE) is an AlphaFold confidence matrix: entry (i, j) is the expected error in the position of residue j, in ångströms, when the prediction is superimposed on the true structure at residue i. Low PAE within a block of residues means that block is internally rigid and well-predicted; high PAE between two blocks means their relative placement is uncertain even if each block individually is confident.

Place it in context: what it resembles, what it is annotated as, and how it looks.

  · Nearest PDB neighbors are the top structural matches found by Foldseek when searching this structure against the entire Protein Data Bank. Each hit reports a TM-score (0 to 1; >0.5 almost always implies the same fold) and an E-value. These are *structural* homologs — they may share no detectable sequence similarity.

  · Functional annotations link the protein to curated databases. InterPro entries identify conserved domains and families by matching the sequence against member-database signatures (Pfam, PROSITE, CDD, …). Gene Ontology (GO) terms describe molecular function, biological process, and cellular component in a controlled vocabulary. CATH places the structure in a hierarchical fold classification (Class/Architecture/Topology/Homologous-superfamily). The organism is the source species.

  · Three diagnostic plots accompany the record. The Cα contact map visualizes the tertiary structure as a 2D adjacency matrix (8 Å cutoff, sequence-local contacts suppressed). The Ramachandran plot shows the distribution of backbone (φ, ψ) torsions, with points in the α and β basins reflecting secondary structure content. The PAE plot shows AlphaFold's inter-residue confidence as a color matrix.

  · Six rendered views show the 3D structure from the faces of a cube — i.e. along ±x, ±y, ±z. Rendering representation is drawn randomly per protein from cartoon (secondary-structure ribbons), sticks (backbone bonds), or molecular surface; coloring is either N→C rainbow (blue at the N-terminus through red at the C-terminus) or one color per chain.